Protein AF-E9RIZ2-F1 (afdb_monomer)

Mean predicted aligned error: 9.18 Å

Sequence (78 aa):
MLIGLMALSGVYAQIEERQSEKRYQAVSTQLGIPKAEILITPSAHDGIYTVKANNRLYLVEFDTSDKKIAHMTEERTN

Structure (mmCIF, N/CA/C/O backbone):
data_AF-E9RIZ2-F1
#
_entry.id   AF-E9RIZ2-F1
#
loop_
_atom_site.group_PDB
_atom_site.id
_atom_site.type_symbol
_atom_site.label_atom_id
_atom_site.label_alt_id
_atom_site.label_comp_id
_atom_site.label_asym_id
_atom_site.label_entity_id
_atom_site.label_seq_id
_atom_site.pdbx_PDB_ins_code
_atom_site.Cartn_x
_atom_site.Cartn_y
_atom_site.Cartn_z
_atom_site.occupancy
_atom_site.B_iso_or_equiv
_atom_site.auth_seq_id
_atom_site.auth_comp_id
_atom_site.auth_asym_id
_atom_site.auth_atom_id
_atom_site.pdbx_PDB_model_num
ATOM 1 N N . MET A 1 1 ? 12.309 -23.364 -33.877 1.00 37.34 1 MET A N 1
ATOM 2 C CA . MET A 1 1 ? 11.734 -23.950 -32.647 1.00 37.34 1 MET A CA 1
ATOM 3 C C . MET A 1 1 ? 11.259 -22.806 -31.755 1.00 37.34 1 MET A C 1
ATOM 5 O O . MET A 1 1 ? 12.078 -21.995 -31.350 1.00 37.34 1 MET A O 1
ATOM 9 N N . LEU A 1 2 ? 9.941 -22.681 -31.557 1.00 51.78 2 LEU A N 1
ATOM 10 C CA . LEU A 1 2 ? 9.273 -21.632 -30.769 1.00 51.78 2 LEU A CA 1
ATOM 11 C C . LEU A 1 2 ? 9.170 -22.064 -29.292 1.00 51.78 2 LEU A C 1
ATOM 13 O O . LEU A 1 2 ? 8.173 -22.655 -28.896 1.00 51.78 2 LEU A O 1
ATOM 17 N N . ILE A 1 3 ? 10.194 -21.799 -28.476 1.00 50.38 3 ILE A N 1
ATOM 18 C CA . ILE A 1 3 ? 10.141 -22.025 -27.013 1.00 50.38 3 ILE A CA 1
ATOM 19 C C . ILE A 1 3 ? 10.900 -20.902 -26.280 1.00 50.38 3 ILE A C 1
ATOM 21 O O . ILE A 1 3 ? 11.755 -21.148 -25.441 1.00 50.38 3 ILE A O 1
ATOM 25 N N . GLY A 1 4 ? 10.660 -19.644 -26.664 1.00 44.00 4 GLY A N 1
ATOM 26 C CA . GLY A 1 4 ? 11.420 -18.491 -26.152 1.00 44.00 4 GLY A CA 1
ATOM 27 C C . GLY A 1 4 ? 10.603 -17.416 -25.439 1.00 44.00 4 GLY A C 1
ATOM 28 O O . GLY A 1 4 ? 11.185 -16.437 -24.990 1.00 44.00 4 GLY A O 1
ATOM 29 N N . LEU A 1 5 ? 9.274 -17.554 -25.345 1.00 50.00 5 LEU A N 1
ATOM 30 C CA . LEU A 1 5 ? 8.410 -16.446 -24.908 1.00 50.00 5 LEU A CA 1
ATOM 31 C C . LEU A 1 5 ? 7.527 -16.750 -23.684 1.00 50.00 5 LEU A C 1
ATOM 33 O O . LEU A 1 5 ? 7.058 -15.820 -23.040 1.00 50.00 5 LEU A O 1
ATOM 37 N N . MET A 1 6 ? 7.331 -18.021 -23.308 1.00 45.72 6 MET A N 1
ATOM 38 C CA . MET A 1 6 ? 6.432 -18.391 -22.196 1.00 45.72 6 MET A CA 1
ATOM 39 C C . MET A 1 6 ? 7.084 -18.363 -20.798 1.00 45.72 6 MET A C 1
ATOM 41 O O . MET A 1 6 ? 6.385 -18.532 -19.806 1.00 45.72 6 MET A O 1
ATOM 45 N N . ALA A 1 7 ? 8.401 -18.141 -20.690 1.00 51.53 7 ALA A N 1
ATOM 46 C CA . ALA A 1 7 ? 9.113 -18.147 -19.402 1.00 51.53 7 ALA A CA 1
ATOM 47 C C . ALA A 1 7 ? 9.269 -16.754 -18.758 1.00 51.53 7 ALA A C 1
ATOM 49 O O . ALA A 1 7 ? 9.479 -16.655 -17.552 1.00 51.53 7 ALA A O 1
ATOM 50 N N . LEU A 1 8 ? 9.156 -15.672 -19.535 1.00 51.25 8 LEU A N 1
ATOM 51 C CA . LEU A 1 8 ? 9.332 -14.305 -19.028 1.00 51.25 8 LEU A CA 1
ATOM 52 C C . LEU A 1 8 ? 8.071 -13.785 -18.323 1.00 51.25 8 LEU A C 1
ATOM 54 O O . LEU A 1 8 ? 8.172 -13.136 -17.288 1.00 51.25 8 LEU A O 1
ATOM 58 N N . SER A 1 9 ? 6.878 -14.130 -18.809 1.00 52.38 9 SER A N 1
ATOM 59 C CA . SER A 1 9 ? 5.604 -13.656 -18.249 1.00 52.38 9 SER A CA 1
ATOM 60 C C . SER A 1 9 ? 5.314 -14.175 -16.833 1.00 52.38 9 SER A C 1
ATOM 62 O O . SER A 1 9 ? 4.742 -13.447 -16.025 1.00 52.38 9 SER A O 1
ATOM 64 N N . GLY A 1 10 ? 5.755 -15.391 -16.491 1.00 53.84 10 GLY A N 1
ATOM 65 C CA . GLY A 1 10 ? 5.570 -15.953 -15.145 1.00 53.84 10 GLY A CA 1
ATOM 66 C C . GLY A 1 10 ? 6.455 -15.302 -14.075 1.0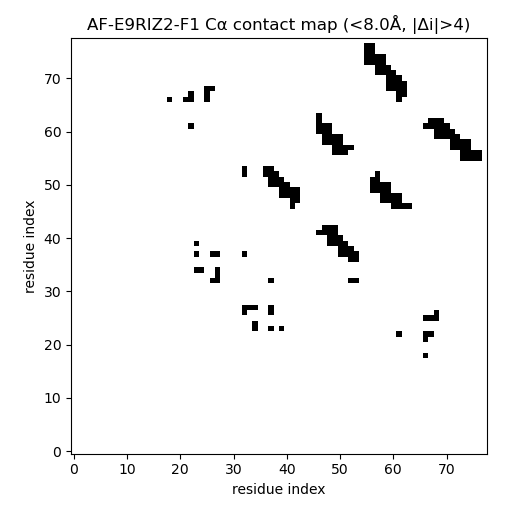0 53.84 10 GLY A C 1
ATOM 67 O O . GLY A 1 10 ? 6.030 -15.141 -12.932 1.00 53.84 10 GLY A O 1
ATOM 68 N N . VAL A 1 11 ? 7.671 -14.883 -14.442 1.00 59.84 11 VAL A N 1
ATOM 69 C CA . VAL A 1 11 ? 8.614 -14.240 -13.512 1.00 59.84 11 VAL A CA 1
ATOM 70 C C . VAL A 1 11 ? 8.161 -12.819 -13.176 1.00 59.84 11 VAL A C 1
ATOM 72 O O . VAL A 1 11 ? 8.189 -12.441 -12.008 1.00 59.84 11 VAL A O 1
ATOM 75 N N . TYR A 1 12 ? 7.671 -12.059 -14.161 1.00 58.06 12 TYR A N 1
ATOM 76 C CA . TYR A 1 12 ? 7.126 -10.717 -13.923 1.00 58.06 12 TYR A CA 1
ATOM 77 C C . TYR A 1 12 ? 5.890 -10.745 -13.017 1.00 58.06 12 TYR A C 1
ATOM 79 O O . TYR A 1 12 ? 5.856 -10.010 -12.033 1.00 58.06 12 TYR A O 1
ATOM 87 N N . ALA A 1 13 ? 4.935 -11.647 -13.271 1.00 60.78 13 ALA A N 1
ATOM 88 C CA . ALA A 1 13 ? 3.749 -11.795 -12.424 1.00 60.78 13 ALA A CA 1
ATOM 89 C C . ALA A 1 13 ? 4.111 -12.174 -10.974 1.00 60.78 13 ALA A C 1
ATOM 91 O O . ALA A 1 13 ? 3.572 -11.613 -10.024 1.00 60.78 13 ALA A O 1
ATOM 92 N N . GLN A 1 14 ? 5.086 -13.070 -10.790 1.00 63.53 14 GLN A N 1
ATOM 93 C CA . GLN A 1 14 ? 5.527 -13.495 -9.458 1.00 63.53 14 GLN A CA 1
ATOM 94 C C . GLN A 1 14 ? 6.318 -12.405 -8.710 1.00 63.53 14 GLN A C 1
ATOM 96 O O . GLN A 1 14 ? 6.255 -12.315 -7.482 1.00 63.53 14 GLN A O 1
ATOM 101 N N . ILE A 1 15 ? 7.071 -11.566 -9.427 1.00 67.12 15 ILE A N 1
ATOM 102 C CA . ILE A 1 15 ? 7.751 -10.404 -8.841 1.00 67.12 15 ILE A CA 1
ATOM 103 C C . ILE A 1 15 ? 6.721 -9.354 -8.426 1.00 67.12 15 ILE A C 1
ATOM 105 O O . ILE A 1 15 ? 6.804 -8.836 -7.313 1.00 67.12 15 ILE A O 1
ATOM 109 N N . GLU A 1 16 ? 5.745 -9.064 -9.282 1.00 69.75 16 GLU A N 1
ATOM 110 C CA . GLU A 1 16 ? 4.703 -8.077 -9.010 1.00 69.75 16 GLU A CA 1
ATOM 111 C C . GLU A 1 16 ? 3.832 -8.479 -7.812 1.00 69.75 16 GLU A C 1
ATOM 113 O O . GLU A 1 16 ? 3.600 -7.657 -6.924 1.00 69.75 16 GLU A O 1
ATOM 118 N N . GLU A 1 17 ? 3.456 -9.757 -7.709 1.00 69.69 17 GLU A N 1
ATOM 119 C CA . GLU A 1 17 ? 2.713 -10.301 -6.567 1.00 69.69 17 GLU A CA 1
ATOM 120 C C . GLU A 1 17 ? 3.481 -10.097 -5.250 1.00 69.69 17 GLU A C 1
ATOM 122 O O . GLU A 1 17 ? 2.955 -9.506 -4.301 1.00 69.69 17 GLU A O 1
ATOM 127 N N . ARG A 1 18 ? 4.770 -10.467 -5.216 1.00 74.44 18 ARG A N 1
ATOM 128 C CA . ARG A 1 18 ? 5.638 -10.271 -4.039 1.00 74.44 18 ARG A CA 1
ATOM 129 C C . ARG A 1 18 ? 5.859 -8.798 -3.693 1.00 74.44 18 ARG A C 1
ATOM 131 O O . ARG A 1 18 ? 6.041 -8.470 -2.520 1.00 74.44 18 ARG A O 1
ATOM 138 N N . GLN A 1 19 ? 5.904 -7.906 -4.683 1.00 74.19 19 GLN A N 1
ATOM 139 C CA . GLN A 1 19 ? 6.020 -6.462 -4.449 1.00 74.19 19 GLN A CA 1
ATOM 140 C C . GLN A 1 19 ? 4.705 -5.884 -3.920 1.00 74.19 19 GLN A C 1
ATOM 142 O O . GLN A 1 19 ? 4.718 -5.054 -3.010 1.00 74.19 19 GLN A O 1
ATOM 147 N N . SER A 1 20 ? 3.566 -6.373 -4.419 1.00 78.69 20 SER A N 1
ATOM 148 C CA . SER A 1 20 ? 2.247 -5.993 -3.921 1.00 78.69 20 SER A CA 1
ATOM 149 C C . SER A 1 20 ? 2.101 -6.321 -2.434 1.00 78.69 20 SER A C 1
ATOM 151 O O . SER A 1 20 ? 1.741 -5.445 -1.647 1.00 78.69 20 SER A O 1
ATOM 153 N N . GLU A 1 21 ? 2.504 -7.522 -2.015 1.00 84.75 21 GLU A N 1
ATOM 154 C CA . GLU A 1 21 ? 2.372 -7.970 -0.629 1.00 84.75 21 GLU A CA 1
ATOM 155 C C . GLU A 1 21 ? 3.192 -7.117 0.352 1.00 84.75 21 GLU A C 1
ATOM 157 O O . GLU A 1 21 ? 2.742 -6.831 1.472 1.00 84.75 21 GLU A O 1
ATOM 162 N N . LYS A 1 22 ? 4.369 -6.658 -0.091 1.00 85.12 22 LYS A N 1
ATOM 163 C CA . LYS A 1 22 ? 5.241 -5.753 0.669 1.00 85.12 22 LYS A CA 1
ATOM 164 C C . LYS A 1 22 ? 4.637 -4.365 0.821 1.00 85.12 22 LYS A C 1
ATOM 166 O O . LYS A 1 22 ? 4.670 -3.826 1.925 1.00 85.12 22 LYS A O 1
ATOM 171 N N . ARG A 1 23 ? 4.023 -3.818 -0.235 1.00 86.88 23 ARG A N 1
ATOM 172 C CA . ARG A 1 23 ? 3.297 -2.536 -0.160 1.00 86.88 23 ARG A CA 1
ATOM 173 C C . ARG A 1 23 ? 2.171 -2.606 0.868 1.00 86.88 23 ARG A C 1
ATOM 175 O O . ARG A 1 23 ? 2.091 -1.743 1.738 1.00 86.88 23 ARG A O 1
ATOM 182 N N . TYR A 1 24 ? 1.378 -3.679 0.843 1.00 88.50 24 TYR A N 1
ATOM 183 C CA . TYR A 1 24 ? 0.335 -3.902 1.848 1.00 88.50 24 TYR A CA 1
ATOM 184 C C . TYR A 1 24 ? 0.897 -3.984 3.268 1.00 88.50 24 TYR A C 1
ATOM 186 O O . TYR A 1 24 ? 0.309 -3.428 4.189 1.00 88.50 24 TYR A O 1
ATOM 194 N N . GLN A 1 25 ? 2.036 -4.652 3.472 1.00 88.56 25 GLN A N 1
ATOM 195 C CA . GLN A 1 25 ? 2.666 -4.735 4.793 1.00 88.56 25 GLN A CA 1
ATOM 196 C C . GLN A 1 25 ? 3.177 -3.379 5.289 1.00 88.56 25 GLN A C 1
ATOM 198 O O . GLN A 1 25 ? 2.971 -3.053 6.459 1.00 88.56 25 GLN A O 1
ATOM 203 N N . ALA A 1 26 ? 3.805 -2.591 4.415 1.00 87.81 26 ALA A N 1
ATOM 204 C CA . ALA A 1 26 ? 4.321 -1.271 4.756 1.00 87.81 26 ALA A CA 1
ATOM 205 C C . ALA A 1 26 ? 3.183 -0.319 5.155 1.00 87.81 26 ALA A C 1
ATOM 207 O O . A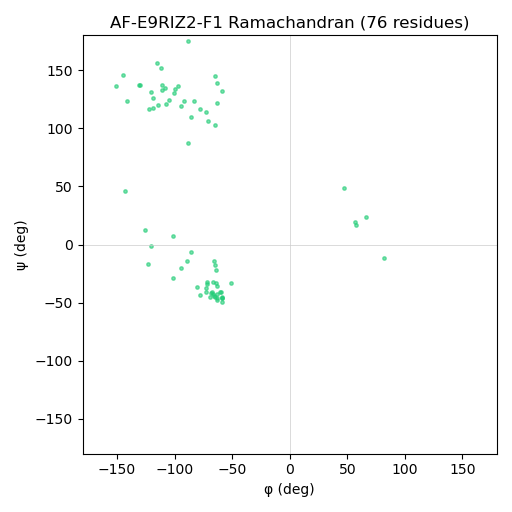LA A 1 26 ? 3.236 0.293 6.219 1.00 87.81 26 ALA A O 1
ATOM 208 N N . VAL A 1 27 ? 2.113 -0.266 4.355 1.00 89.88 27 VAL A N 1
ATOM 209 C CA . VAL A 1 27 ? 0.936 0.569 4.640 1.00 89.88 27 VAL A CA 1
ATOM 210 C C . VAL A 1 27 ? 0.209 0.096 5.897 1.00 89.88 27 VAL A C 1
ATOM 212 O O . VAL A 1 27 ? -0.135 0.915 6.745 1.00 89.88 27 VAL A O 1
ATOM 215 N N . SER A 1 28 ? 0.015 -1.217 6.049 1.00 90.38 28 SER A N 1
AT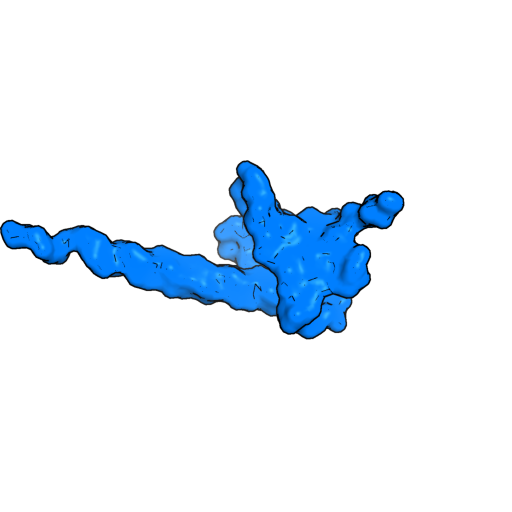OM 216 C CA . SER A 1 28 ? -0.642 -1.802 7.223 1.00 90.38 28 SER A CA 1
ATOM 217 C C . SER A 1 28 ? 0.087 -1.458 8.517 1.00 90.38 28 SER A C 1
ATOM 219 O O . SER A 1 28 ? -0.539 -1.017 9.477 1.00 90.38 28 SER A O 1
ATOM 221 N N . THR A 1 29 ? 1.416 -1.577 8.514 1.00 89.94 29 THR A N 1
ATOM 222 C CA . THR A 1 29 ? 2.256 -1.217 9.664 1.00 89.94 29 THR A CA 1
ATOM 223 C C . THR A 1 29 ? 2.184 0.279 9.965 1.00 89.94 29 THR A C 1
ATOM 225 O O . THR A 1 29 ? 2.025 0.657 11.120 1.00 89.94 29 THR A O 1
ATOM 228 N N . GLN A 1 30 ? 2.271 1.128 8.936 1.00 88.12 30 GLN A N 1
ATOM 229 C CA . GLN A 1 30 ? 2.298 2.582 9.100 1.00 88.12 30 GLN A CA 1
ATOM 230 C C . GLN A 1 30 ? 0.969 3.143 9.618 1.00 88.12 30 GLN A C 1
ATOM 232 O O . GLN A 1 30 ? 0.964 4.048 10.448 1.00 88.12 30 GLN A O 1
ATOM 237 N N . LEU A 1 31 ? -0.156 2.622 9.121 1.00 88.62 31 LEU A N 1
ATOM 238 C CA . LEU A 1 31 ? -1.489 3.087 9.505 1.00 88.62 31 LEU A CA 1
ATOM 239 C C . LEU A 1 31 ? -2.051 2.351 10.731 1.00 88.62 31 LEU A C 1
ATOM 241 O O . LEU A 1 31 ? -3.041 2.801 11.302 1.00 88.62 31 LEU A O 1
ATOM 245 N N . GLY A 1 32 ? -1.460 1.218 11.127 1.00 89.88 32 GLY A N 1
ATOM 246 C CA . GLY A 1 32 ? -2.016 0.341 12.161 1.00 89.88 32 GLY A CA 1
ATOM 247 C C . GLY A 1 32 ? -3.334 -0.324 11.742 1.00 89.88 32 GLY A C 1
ATOM 248 O O . GLY A 1 32 ? -4.136 -0.691 12.595 1.00 89.88 32 GLY A O 1
ATOM 249 N N . ILE A 1 33 ? -3.572 -0.450 10.433 1.00 89.94 33 ILE A N 1
ATOM 250 C CA . ILE A 1 33 ? -4.806 -0.984 9.840 1.00 89.94 33 ILE A CA 1
ATOM 251 C C . ILE A 1 33 ? -4.498 -2.363 9.255 1.00 89.94 33 ILE A C 1
ATOM 253 O O . ILE A 1 33 ? -3.471 -2.519 8.586 1.00 89.94 33 ILE A O 1
ATOM 257 N N . PRO A 1 34 ? -5.336 -3.387 9.469 1.00 89.69 34 PRO A N 1
ATOM 258 C CA . PRO A 1 34 ? -5.094 -4.702 8.892 1.00 89.69 34 PRO A CA 1
ATOM 259 C C . PRO A 1 34 ? -5.170 -4.657 7.361 1.00 89.69 34 PRO A C 1
ATOM 261 O O . PRO A 1 34 ? -5.991 -3.955 6.778 1.00 89.69 34 PRO A O 1
ATOM 264 N N . LYS A 1 35 ? -4.336 -5.467 6.694 1.00 86.75 35 LY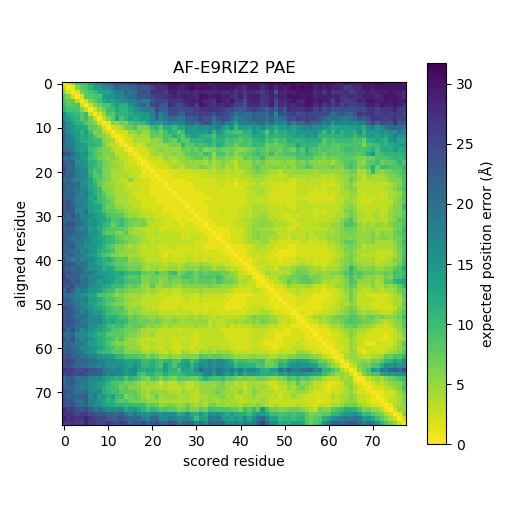S A N 1
ATOM 265 C CA . LYS A 1 35 ? -4.264 -5.537 5.220 1.00 86.75 35 LYS A CA 1
ATOM 266 C C . LYS A 1 35 ? -5.626 -5.729 4.541 1.00 86.75 35 LYS A C 1
ATOM 268 O O . LYS A 1 35 ? -5.822 -5.210 3.452 1.00 86.75 35 LYS A O 1
ATOM 273 N N . ALA A 1 36 ? -6.547 -6.455 5.178 1.00 86.88 36 ALA A N 1
ATOM 274 C CA . ALA A 1 36 ? -7.888 -6.719 4.654 1.00 86.88 36 ALA A CA 1
ATOM 275 C C . ALA A 1 36 ? -8.754 -5.453 4.502 1.00 86.88 36 ALA A C 1
ATOM 277 O O . ALA A 1 36 ? -9.700 -5.454 3.721 1.00 86.88 36 ALA A O 1
ATOM 278 N N . GLU A 1 37 ? -8.426 -4.381 5.225 1.00 88.75 37 GLU A N 1
ATOM 279 C CA . GLU A 1 37 ? -9.142 -3.100 5.200 1.00 88.75 37 GLU A CA 1
ATOM 280 C C . GLU A 1 37 ? -8.419 -2.039 4.350 1.00 88.75 37 GLU A C 1
ATOM 282 O O . GLU A 1 37 ? -8.806 -0.870 4.336 1.00 88.75 37 GLU A O 1
ATOM 287 N N . ILE A 1 38 ? -7.359 -2.438 3.640 1.00 90.81 38 ILE A N 1
ATOM 288 C CA . ILE A 1 38 ? -6.532 -1.564 2.811 1.00 90.81 38 ILE A CA 1
ATOM 289 C C . ILE A 1 38 ? -6.763 -1.923 1.346 1.00 90.81 38 ILE A C 1
ATOM 291 O O . ILE A 1 38 ? -6.679 -3.084 0.960 1.00 90.81 38 ILE A O 1
ATOM 295 N N . LEU A 1 39 ? -6.986 -0.912 0.513 1.00 92.19 39 LEU A N 1
ATOM 296 C CA . LEU A 1 39 ? -7.011 -1.039 -0.941 1.00 92.19 39 LEU A CA 1
ATOM 297 C C . LEU A 1 39 ? -5.903 -0.170 -1.535 1.00 92.19 39 LEU A C 1
ATOM 299 O O . LEU A 1 39 ? -5.939 1.047 -1.374 1.00 92.19 39 LEU A O 1
ATOM 303 N N . ILE A 1 40 ? -4.937 -0.781 -2.225 1.00 89.56 40 ILE A N 1
ATOM 304 C CA . ILE A 1 40 ? -3.829 -0.077 -2.888 1.00 89.56 40 ILE A CA 1
ATOM 305 C C . ILE A 1 40 ? -4.052 -0.119 -4.400 1.00 89.56 40 ILE A C 1
ATOM 307 O O . ILE A 1 40 ? -4.098 -1.197 -4.988 1.00 89.56 40 ILE A O 1
ATOM 311 N N . THR A 1 41 ? -4.151 1.050 -5.028 1.00 89.62 41 THR A N 1
ATOM 312 C CA . THR A 1 41 ? -4.336 1.206 -6.477 1.00 89.62 41 THR A CA 1
ATOM 313 C C . THR A 1 41 ? -3.164 2.003 -7.049 1.00 89.62 41 THR A C 1
ATOM 315 O O . THR A 1 41 ? -2.825 3.037 -6.475 1.00 89.62 41 THR A O 1
ATOM 318 N N . PRO A 1 42 ? -2.509 1.557 -8.134 1.00 84.44 42 PRO A N 1
ATOM 319 C CA . PRO A 1 42 ? -1.482 2.359 -8.794 1.00 84.44 42 PRO A CA 1
ATOM 320 C C . PRO A 1 42 ? -2.086 3.651 -9.356 1.00 84.44 42 PRO A C 1
ATOM 322 O O . PRO A 1 42 ? -3.183 3.636 -9.916 1.00 84.44 42 PRO A O 1
ATOM 325 N N . SER A 1 43 ? -1.367 4.759 -9.208 1.00 83.31 43 SER A N 1
ATOM 326 C CA . SER A 1 43 ? -1.725 6.042 -9.813 1.00 83.31 43 SER A CA 1
ATOM 327 C C . SER A 1 43 ? -1.129 6.167 -11.221 1.00 83.31 43 SER A C 1
ATOM 329 O O . SER A 1 43 ? -0.353 5.326 -11.666 1.00 83.31 43 SER A O 1
ATOM 331 N N . ALA A 1 44 ? -1.464 7.249 -11.934 1.00 79.38 44 ALA A N 1
ATOM 332 C CA . ALA A 1 44 ? -0.898 7.544 -13.257 1.00 79.38 44 ALA A CA 1
ATOM 333 C C . ALA A 1 44 ? 0.618 7.843 -13.236 1.00 79.38 44 ALA A C 1
ATOM 335 O O . ALA A 1 44 ? 1.258 7.856 -14.285 1.00 79.38 44 ALA A O 1
ATOM 336 N N . HIS A 1 45 ? 1.181 8.095 -12.053 1.00 77.81 45 HIS A N 1
ATOM 337 C CA . HIS A 1 45 ? 2.600 8.356 -11.843 1.00 77.81 45 HIS A CA 1
ATOM 338 C C . HIS A 1 45 ? 3.298 7.103 -11.316 1.00 77.81 45 HIS A C 1
ATOM 340 O O . HIS A 1 45 ? 2.842 6.501 -10.342 1.00 77.81 45 HIS A O 1
ATOM 346 N N . ASP A 1 46 ? 4.418 6.742 -11.944 1.00 77.25 46 ASP A N 1
ATOM 347 C CA . ASP A 1 46 ? 5.226 5.596 -11.529 1.00 77.25 46 ASP A CA 1
ATOM 348 C C . ASP A 1 46 ? 5.702 5.767 -10.078 1.00 77.25 46 ASP A C 1
ATOM 350 O O . ASP A 1 46 ? 6.144 6.843 -9.681 1.00 77.25 46 ASP A O 1
ATOM 354 N N . GLY A 1 47 ? 5.546 4.721 -9.265 1.00 80.12 47 GLY A N 1
ATOM 355 C CA . GLY A 1 47 ? 5.895 4.750 -7.839 1.00 80.12 47 GLY A CA 1
ATOM 356 C C . GLY A 1 47 ? 4.844 5.367 -6.904 1.00 80.12 47 GLY A C 1
ATOM 357 O O . GLY A 1 47 ? 4.937 5.153 -5.693 1.00 80.12 47 GLY A O 1
ATOM 358 N N . ILE A 1 48 ? 3.806 6.038 -7.423 1.00 86.81 48 ILE A N 1
ATOM 359 C CA . ILE A 1 48 ? 2.721 6.627 -6.618 1.00 86.81 48 ILE A CA 1
ATOM 360 C C . ILE A 1 48 ? 1.488 5.721 -6.633 1.00 86.81 48 ILE A C 1
ATOM 362 O O . ILE A 1 48 ? 1.049 5.239 -7.677 1.00 86.81 48 ILE A O 1
ATOM 366 N N . TYR A 1 49 ? 0.907 5.504 -5.456 1.00 88.88 49 TYR A N 1
ATOM 367 C CA . TYR A 1 49 ? -0.262 4.661 -5.253 1.00 88.88 49 TYR A CA 1
ATOM 368 C C . TYR A 1 49 ? -1.302 5.395 -4.419 1.00 88.88 49 TYR A C 1
ATOM 370 O O . TYR A 1 49 ? -0.997 6.001 -3.392 1.00 88.88 49 TYR A O 1
ATOM 378 N N . THR A 1 50 ? -2.556 5.281 -4.827 1.00 91.50 50 THR A N 1
ATOM 379 C CA . THR A 1 50 ? -3.696 5.666 -4.010 1.00 91.50 50 THR A CA 1
ATOM 380 C C . THR A 1 50 ? -4.034 4.522 -3.064 1.00 91.50 50 THR A C 1
ATOM 382 O O . THR A 1 50 ? -4.302 3.396 -3.483 1.00 91.50 50 THR A O 1
ATOM 385 N N . VAL A 1 51 ? -4.040 4.812 -1.772 1.00 91.62 51 VAL A N 1
ATOM 386 C CA . VAL A 1 51 ? -4.354 3.872 -0.704 1.00 91.62 51 VAL A CA 1
ATOM 387 C C . VAL A 1 51 ? -5.643 4.312 -0.030 1.00 91.62 51 VAL A C 1
ATOM 389 O O . VAL A 1 51 ? -5.715 5.401 0.527 1.00 91.62 51 VAL A O 1
ATOM 392 N N . LYS A 1 52 ? -6.663 3.458 -0.042 1.00 92.44 52 LYS A N 1
ATOM 393 C CA . LYS A 1 52 ? -7.902 3.675 0.708 1.00 92.44 52 LYS A CA 1
ATOM 394 C C . LYS A 1 52 ? -7.917 2.764 1.929 1.00 92.44 52 LYS A C 1
ATOM 396 O O . LYS A 1 52 ? -7.784 1.552 1.780 1.00 92.44 52 LYS A O 1
ATOM 401 N N . ALA A 1 53 ? -8.084 3.343 3.113 1.00 90.38 53 ALA A N 1
ATOM 402 C CA . ALA A 1 53 ? -8.150 2.605 4.372 1.00 90.38 53 ALA A CA 1
ATOM 403 C C . ALA A 1 53 ? -9.018 3.368 5.384 1.00 90.38 53 ALA A C 1
ATOM 405 O O . ALA A 1 53 ? -8.899 4.586 5.482 1.00 90.38 53 ALA A O 1
ATOM 406 N N . ASN A 1 54 ? -9.900 2.686 6.125 1.00 86.38 54 ASN A N 1
ATOM 407 C CA . ASN A 1 54 ? -10.766 3.292 7.156 1.00 86.38 54 ASN A CA 1
ATOM 408 C C . ASN A 1 54 ? -11.487 4.586 6.720 1.00 86.38 54 ASN A C 1
ATOM 410 O O . ASN A 1 54 ? -11.448 5.597 7.421 1.00 86.38 54 ASN A O 1
ATOM 414 N N . ASN A 1 55 ? -12.135 4.573 5.548 1.00 85.50 55 ASN A N 1
ATOM 415 C CA . ASN A 1 55 ? -12.800 5.742 4.942 1.00 85.50 55 ASN A CA 1
ATOM 416 C C . ASN A 1 55 ? -11.897 6.963 4.698 1.00 85.50 55 ASN A C 1
ATOM 418 O O . ASN A 1 55 ? -12.396 8.057 4.451 1.00 85.50 55 ASN A O 1
ATOM 422 N N . ARG A 1 56 ? -10.578 6.781 4.724 1.00 88.06 56 ARG A N 1
ATOM 423 C CA . ARG A 1 56 ? -9.594 7.801 4.375 1.00 88.06 56 ARG A CA 1
ATOM 424 C C . ARG A 1 56 ? -8.887 7.419 3.089 1.00 88.06 56 ARG A C 1
ATOM 426 O O . ARG A 1 56 ? -8.765 6.235 2.755 1.00 88.06 56 ARG A O 1
ATOM 433 N N . LEU A 1 57 ? -8.447 8.441 2.372 1.00 91.50 57 LEU A N 1
ATOM 434 C CA . LEU A 1 57 ? -7.665 8.308 1.159 1.00 91.50 57 LEU A CA 1
ATOM 435 C C . LEU A 1 57 ? -6.252 8.808 1.440 1.00 91.50 57 LEU A C 1
ATOM 437 O O . LEU A 1 57 ? -6.067 9.834 2.087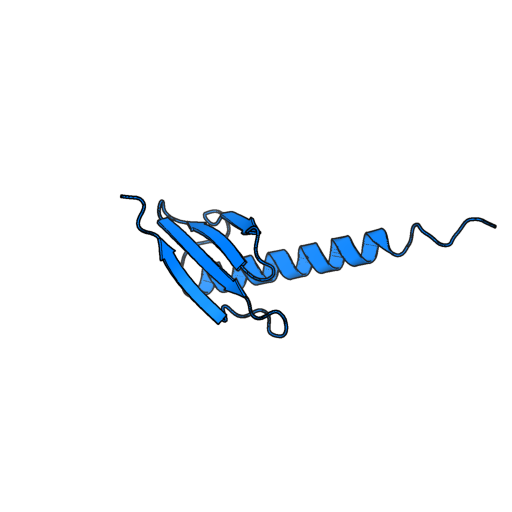 1.00 91.50 57 LEU A O 1
ATOM 441 N N . TYR A 1 58 ? -5.257 8.080 0.958 1.00 90.44 58 TYR A N 1
ATOM 442 C CA . TYR A 1 58 ? -3.856 8.438 1.083 1.00 90.44 58 TYR A CA 1
ATOM 443 C C . TYR A 1 58 ? -3.191 8.355 -0.284 1.00 90.44 58 TYR A C 1
ATOM 445 O O . TYR A 1 58 ? -3.394 7.392 -1.022 1.00 90.44 58 TYR A O 1
ATOM 453 N N . LEU A 1 59 ? -2.359 9.335 -0.603 1.00 91.44 59 LEU A N 1
ATOM 454 C CA . LEU A 1 59 ? -1.394 9.247 -1.690 1.00 91.44 59 LEU A CA 1
ATOM 455 C C . LEU A 1 59 ? -0.072 8.777 -1.096 1.00 91.44 59 LEU A C 1
ATOM 457 O O . LEU A 1 59 ? 0.475 9.419 -0.200 1.00 91.44 59 LEU A O 1
ATOM 461 N N . VAL A 1 60 ? 0.402 7.623 -1.556 1.00 90.94 60 VAL A N 1
ATOM 462 C CA . VAL A 1 60 ? 1.584 6.948 -1.024 1.00 90.94 60 VAL A CA 1
ATOM 463 C C . VAL A 1 60 ? 2.591 6.760 -2.142 1.00 90.94 60 VAL A C 1
ATOM 465 O O . VAL A 1 60 ? 2.339 6.039 -3.106 1.00 90.94 60 VAL A O 1
ATOM 468 N N . GLU A 1 61 ? 3.743 7.394 -1.998 1.00 90.56 61 GLU A N 1
ATOM 469 C CA . GLU A 1 61 ? 4.899 7.168 -2.853 1.00 90.56 61 GLU A CA 1
ATOM 470 C C . GLU A 1 61 ? 5.764 6.080 -2.218 1.00 90.56 61 GLU A C 1
ATOM 472 O O . GLU A 1 61 ? 6.178 6.193 -1.059 1.00 90.56 61 GLU A O 1
ATOM 477 N N . PHE A 1 62 ? 6.020 5.007 -2.961 1.00 85.31 62 PHE A N 1
ATOM 478 C CA . PHE A 1 62 ? 6.959 3.974 -2.540 1.00 85.31 62 PHE A CA 1
ATOM 479 C C . PHE A 1 62 ? 8.310 4.217 -3.191 1.00 85.31 62 PHE A C 1
ATOM 481 O O . PHE A 1 62 ? 8.389 4.449 -4.396 1.00 85.31 62 PHE A O 1
ATOM 488 N N . ASP A 1 63 ? 9.375 4.083 -2.404 1.00 81.81 63 ASP A N 1
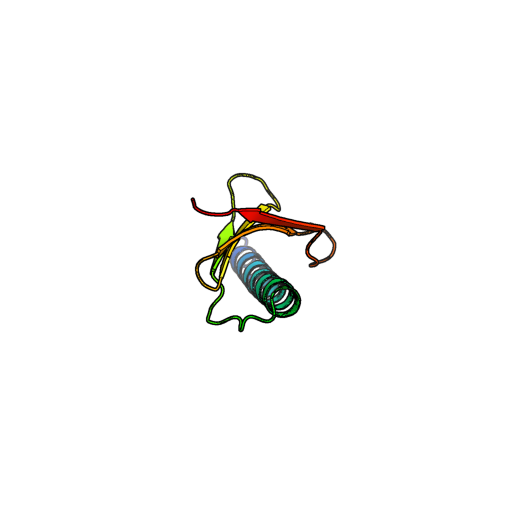ATOM 489 C CA . ASP A 1 63 ? 10.722 4.088 -2.955 1.00 81.81 63 ASP A CA 1
ATOM 490 C C . ASP A 1 63 ? 10.883 2.886 -3.900 1.00 81.81 63 ASP A C 1
ATOM 492 O O . ASP A 1 63 ? 10.678 1.727 -3.508 1.00 81.81 63 ASP A O 1
ATOM 496 N N . THR A 1 64 ? 11.224 3.169 -5.157 1.00 67.31 64 THR A N 1
ATOM 497 C CA . THR A 1 64 ? 11.356 2.170 -6.227 1.00 67.31 64 THR A CA 1
ATOM 498 C C . THR A 1 64 ? 12.491 1.178 -5.972 1.00 67.31 64 THR A C 1
ATOM 500 O O . THR A 1 64 ? 12.488 0.086 -6.546 1.00 67.31 64 THR A O 1
ATOM 503 N N . SER A 1 65 ? 13.425 1.508 -5.075 1.00 62.31 65 SER A N 1
ATOM 504 C CA . SER A 1 65 ? 14.564 0.667 -4.704 1.00 62.31 65 SER A CA 1
ATOM 505 C C . SER A 1 65 ? 14.371 -0.063 -3.366 1.00 62.31 65 SER A C 1
ATOM 507 O O . SER A 1 65 ? 14.876 -1.180 -3.219 1.00 62.31 65 SER A O 1
ATOM 509 N N . ASP A 1 66 ? 13.598 0.482 -2.416 1.00 54.22 66 ASP A N 1
ATOM 510 C CA . ASP A 1 66 ? 13.675 0.040 -1.013 1.00 54.22 66 ASP A CA 1
ATOM 511 C C . ASP A 1 66 ? 12.373 -0.409 -0.327 1.00 54.22 66 ASP A C 1
ATOM 513 O O . ASP A 1 66 ? 12.379 -0.656 0.878 1.00 54.22 66 ASP A O 1
ATOM 517 N N . LYS A 1 67 ? 11.264 -0.643 -1.047 1.00 63.59 67 LYS A N 1
ATOM 518 C CA . LYS A 1 67 ? 10.051 -1.302 -0.476 1.00 63.59 67 LYS A CA 1
ATOM 519 C C . LYS A 1 67 ? 9.469 -0.580 0.759 1.00 63.59 67 LYS A C 1
ATOM 521 O O . LYS A 1 67 ? 8.739 -1.186 1.546 1.00 63.59 67 LYS A O 1
ATOM 526 N N . LYS A 1 68 ? 9.811 0.694 0.944 1.00 76.06 68 LYS A N 1
ATOM 527 C CA . LYS A 1 68 ? 9.397 1.557 2.052 1.00 76.06 68 LYS A CA 1
ATOM 528 C C . LYS A 1 68 ? 8.545 2.688 1.502 1.00 76.06 68 LYS A C 1
ATOM 530 O O . LYS A 1 68 ? 8.636 3.036 0.327 1.00 76.06 68 LYS A O 1
ATOM 535 N N . ILE A 1 69 ? 7.714 3.247 2.369 1.00 83.38 69 ILE A N 1
ATOM 536 C CA . ILE A 1 69 ? 6.954 4.452 2.057 1.00 83.38 69 ILE A CA 1
ATOM 537 C C . ILE A 1 69 ? 7.945 5.618 2.068 1.00 83.38 69 ILE A C 1
ATOM 539 O O . ILE A 1 69 ? 8.522 5.915 3.113 1.00 83.38 69 ILE A O 1
ATOM 543 N N . ALA A 1 70 ? 8.169 6.228 0.906 1.00 86.94 70 ALA A N 1
ATOM 544 C CA . ALA A 1 70 ? 9.002 7.418 0.754 1.00 86.94 70 ALA A CA 1
ATOM 545 C C . ALA A 1 70 ? 8.232 8.666 1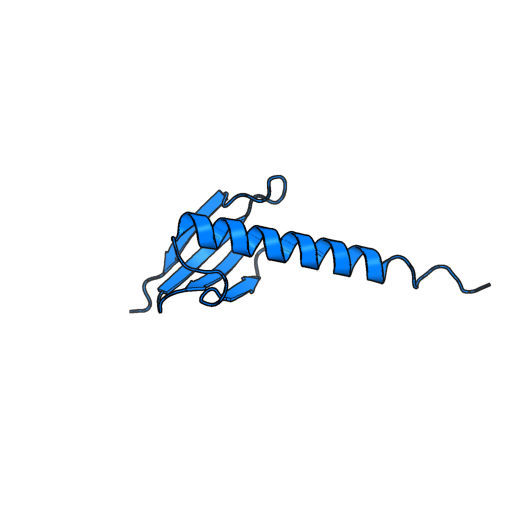.201 1.00 86.94 70 ALA A C 1
ATOM 547 O O . ALA A 1 70 ? 8.749 9.494 1.951 1.00 86.94 70 ALA A O 1
ATOM 548 N N . HIS A 1 71 ? 6.965 8.761 0.792 1.00 88.50 71 HIS A N 1
ATOM 549 C CA . HIS A 1 71 ? 6.075 9.853 1.158 1.00 88.50 71 HIS A CA 1
ATOM 550 C C . HIS A 1 71 ? 4.636 9.356 1.342 1.00 88.50 71 HIS A C 1
ATOM 552 O O . HIS A 1 71 ? 4.193 8.446 0.642 1.00 88.50 71 HIS A O 1
ATOM 558 N N . MET A 1 72 ? 3.896 9.950 2.284 1.00 88.31 72 MET A N 1
ATOM 559 C CA . MET A 1 72 ? 2.476 9.662 2.503 1.00 88.31 72 MET A CA 1
ATOM 560 C C . MET A 1 72 ? 1.721 10.948 2.832 1.00 88.31 72 MET A C 1
ATOM 562 O O . MET A 1 72 ? 2.034 11.629 3.808 1.00 88.31 72 MET A O 1
ATOM 566 N N . THR A 1 73 ? 0.694 11.241 2.041 1.00 89.38 73 THR A N 1
ATOM 567 C CA . THR A 1 73 ? -0.207 12.380 2.235 1.00 89.38 73 THR A CA 1
ATOM 568 C C . THR A 1 73 ? -1.624 11.861 2.446 1.00 89.38 73 THR A C 1
ATOM 570 O O . THR A 1 73 ? -2.122 11.098 1.624 1.00 89.38 73 THR A O 1
ATOM 573 N N . GLU A 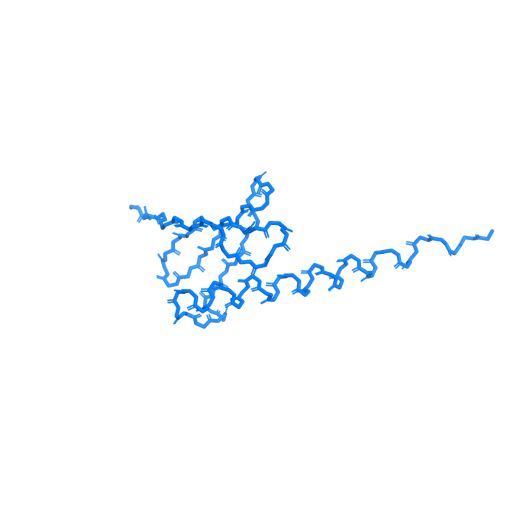1 74 ? -2.282 12.254 3.538 1.00 87.62 74 GLU A N 1
ATOM 574 C CA . GLU A 1 74 ? -3.714 11.991 3.731 1.00 87.62 74 GLU A CA 1
ATOM 575 C C . GLU A 1 74 ? -4.519 12.997 2.901 1.00 87.62 74 GLU A C 1
ATOM 577 O O . GLU A 1 74 ? -4.462 14.202 3.146 1.00 87.62 74 GLU A O 1
ATOM 582 N N . GLU A 1 75 ? -5.280 12.504 1.929 1.00 81.12 75 GLU A N 1
ATOM 583 C CA . GLU A 1 75 ? -6.288 13.298 1.242 1.00 81.12 75 GLU A CA 1
ATOM 584 C C . GLU A 1 75 ? -7.587 13.236 2.043 1.00 81.12 75 GLU A C 1
ATOM 586 O O . GLU A 1 75 ? -8.268 12.208 2.121 1.00 81.12 75 GLU A O 1
ATOM 591 N N . ARG A 1 76 ? -7.948 14.364 2.657 1.00 71.25 76 ARG A N 1
ATOM 592 C CA . ARG A 1 76 ? -9.279 14.524 3.235 1.00 71.25 76 ARG A CA 1
ATOM 593 C C . ARG A 1 76 ? -10.285 14.651 2.096 1.00 71.25 76 ARG A C 1
ATOM 595 O O . ARG A 1 76 ? -10.363 15.695 1.456 1.00 71.25 76 ARG A O 1
ATOM 602 N N . THR A 1 77 ? -11.070 13.603 1.867 1.00 58.44 77 THR A N 1
ATOM 603 C CA . THR A 1 77 ? -12.314 13.707 1.098 1.00 58.44 77 THR A C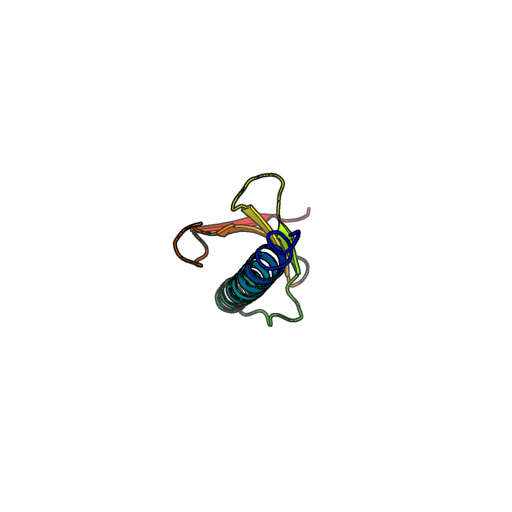A 1
ATOM 604 C C . THR A 1 77 ? -13.269 14.606 1.878 1.00 58.44 77 THR A C 1
ATOM 606 O O . THR A 1 77 ? -13.780 14.193 2.920 1.00 58.44 77 THR A O 1
ATOM 609 N N . ASN A 1 78 ? -13.396 15.852 1.424 1.00 48.31 78 ASN A N 1
ATOM 610 C CA . ASN A 1 78 ? -14.314 16.860 1.956 1.00 48.31 78 ASN A CA 1
ATOM 611 C C . ASN A 1 78 ? -15.769 16.516 1.619 1.00 48.31 78 ASN A C 1
ATOM 613 O O . ASN A 1 78 ? -15.991 15.993 0.502 1.00 48.31 78 ASN A O 1
#

Foldseek 3Di:
DPDDPPPPVVVVVVVVVVLVVLLLVQVCVVVVAHSVQWDWADDPDPQWIWIDGPNWIKIFGDDPPDSHTPDIDIDPPD

Nearest PDB structures (foldseek):
  5mu3-assembly1_B  TM=3.819E-01  e=3.186E-01  Kluyveromyces lactis NRRL Y-1140
  3zxu-assembly2_D  TM=4.150E-01  e=1.444E+00  Kluyveromyces lactis NRRL Y-1140
  3zxu-assembly1_B  TM=4.154E-01  e=2.106E+00  Kluyveromyces lactis NRRL Y-1140
  6qlf-assembly1_P  TM=4.565E-01  e=5.085E+00  Saccharomyces cerevisiae
  6qle-assembly1_P  TM=3.968E-01  e=2.544E+00  Saccharomyces cerevisiae

pLDDT: mean 77.43, std 15.13, range [37.34, 92.44]

Radius of gyration: 15.27 Å; Cα contacts (8 Å, |Δi|>4): 101; chains: 1; bounding box: 29×41×45 Å

Solvent-accessible surface area (backbone atoms only — not comparable to full-atom values): 4694 Å² total; per-residue (Å²): 134,97,82,84,68,81,71,60,62,58,52,53,54,55,50,50,52,58,50,50,54,42,51,42,50,46,51,19,65,73,70,73,42,62,57,92,57,49,46,81,40,81,46,100,48,90,54,32,26,41,35,39,42,90,97,38,38,29,46,35,30,40,39,92,88,68,74,40,78,70,44,78,44,80,48,79,86,126

Organism: Bacillus subtilis subsp. natto (NCBI:txid86029)

Secondary structure (DSSP, 8-state):
---SSTTHHHHHHHHHHHHHHHHHHHHHHHHT--GGGEEEEE-SSTTEEEEEETTEEEEEEEPTTTSSEEEEEEE---